Protein AF-A0A534CA64-F1 (afdb_monomer_lite)

Secondary structure (DSSP, 8-state):
-HHHHHHHHH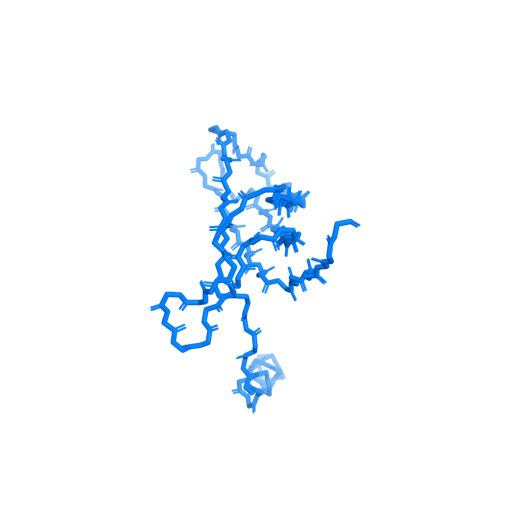HTTS-----S-------S--PPTT-EEEEEEEEEESS--SS-SSTT----TTEEEEEEEEEEEEETTEEEEEE---EEEE---

Sequence (93 aa):
MRVGVALLAACVAMQARAQTDEIQVYDAQIAAPGVLNLTWHDNFTPSGQQTAATPGLLMPHHTLNGVPEWGYGVTRWFEAGLYLPLYSVTGDG

Foldseek 3Di:
DVVVVVVVVVVVPDDDDAAQDDDDDDDPDADAAADKDKDKDKDQDCAFAPDAPDPPHDGRHRKIWMKIKIWHHNHPNDIDIDIGRDDMDHDPD

pLDDT: mean 83.15, std 14.49, range [47.47, 98.25]

Radius of gyration: 17.21 Å; chains: 1; bounding box: 36×35×47 Å

Structure (mmCIF, N/CA/C/O backbone):
data_AF-A0A534CA64-F1
#
_entry.id   AF-A0A534CA64-F1
#
loop_
_atom_site.group_PDB
_atom_site.id
_atom_site.type_symbol
_atom_site.label_atom_id
_atom_site.label_alt_id
_atom_site.label_comp_id
_atom_site.label_asym_id
_atom_site.label_entity_id
_atom_site.label_seq_id
_atom_site.pdbx_PDB_ins_code
_atom_site.Cartn_x
_atom_site.Cartn_y
_atom_site.Cartn_z
_atom_site.occupancy
_atom_site.B_iso_or_equiv
_atom_site.auth_seq_id
_atom_site.auth_comp_id
_atom_site.auth_asym_id
_atom_site.auth_atom_id
_atom_site.pdbx_PDB_model_num
ATOM 1 N N . MET A 1 1 ? -4.135 -19.362 23.435 1.00 51.38 1 MET A N 1
ATOM 2 C CA . MET A 1 1 ? -2.956 -18.466 23.352 1.00 51.38 1 MET A CA 1
ATOM 3 C C . MET A 1 1 ? -1.770 -19.063 22.588 1.00 51.38 1 MET A C 1
ATOM 5 O O . MET A 1 1 ? -1.203 -18.365 21.768 1.00 51.38 1 MET A O 1
ATOM 9 N N . ARG A 1 2 ? -1.403 -20.340 22.787 1.00 48.78 2 ARG A N 1
ATOM 10 C CA . ARG A 1 2 ? -0.213 -20.945 22.143 1.00 48.78 2 ARG A CA 1
ATOM 11 C C . ARG A 1 2 ? -0.339 -21.189 20.628 1.00 48.78 2 ARG A C 1
ATOM 13 O O . ARG A 1 2 ? 0.639 -21.036 19.912 1.00 48.78 2 ARG A O 1
ATOM 20 N N . VAL A 1 3 ? -1.545 -21.492 20.141 1.00 51.97 3 VAL A N 1
ATOM 21 C CA . VAL A 1 3 ? -1.810 -21.710 18.702 1.00 51.97 3 VAL A CA 1
ATOM 22 C C . VAL A 1 3 ? -1.712 -20.407 17.894 1.00 51.97 3 VAL A C 1
ATOM 24 O O . VAL A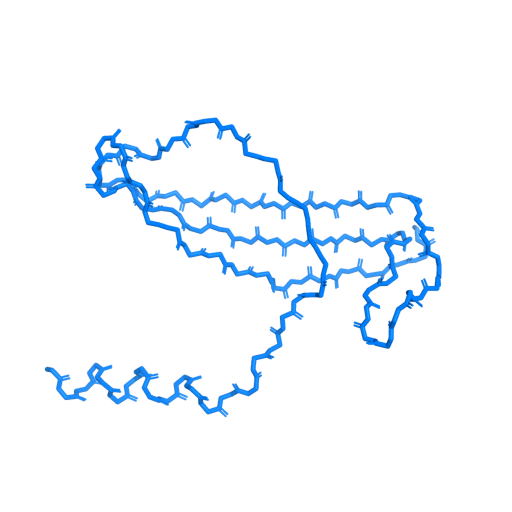 1 3 ? -1.162 -20.407 16.800 1.00 51.97 3 VAL A O 1
ATOM 27 N N . GLY A 1 4 ? -2.163 -19.279 18.457 1.00 47.47 4 GLY A N 1
ATOM 28 C CA . GLY A 1 4 ? -2.082 -17.968 17.794 1.00 47.47 4 GLY A CA 1
ATOM 29 C C . GLY A 1 4 ? -0.647 -17.457 17.629 1.00 47.47 4 GLY A C 1
ATOM 30 O O . GLY A 1 4 ? -0.316 -16.879 16.602 1.00 47.47 4 GLY A O 1
ATOM 31 N N . VAL A 1 5 ? 0.227 -17.743 18.600 1.00 55.56 5 VAL A N 1
ATOM 32 C CA . VAL A 1 5 ? 1.663 -17.413 18.520 1.00 55.56 5 VAL A CA 1
ATOM 33 C C . VAL A 1 5 ? 2.371 -18.252 17.449 1.00 55.56 5 VAL A C 1
ATOM 35 O O . VAL A 1 5 ? 3.228 -17.737 16.738 1.00 55.56 5 VAL A O 1
ATOM 38 N N . ALA A 1 6 ? 1.987 -19.522 17.288 1.00 54.03 6 ALA A N 1
ATOM 39 C CA . ALA A 1 6 ? 2.568 -20.405 16.277 1.00 54.03 6 ALA A CA 1
ATOM 40 C C . ALA A 1 6 ? 2.199 -19.993 14.837 1.00 54.03 6 ALA A C 1
ATOM 42 O O . ALA A 1 6 ? 3.047 -20.063 13.951 1.00 54.03 6 ALA A O 1
ATOM 43 N N . LEU A 1 7 ? 0.970 -19.511 14.610 1.00 54.31 7 LEU A N 1
ATOM 44 C CA . LEU A 1 7 ? 0.539 -18.977 13.309 1.00 54.31 7 LEU A CA 1
ATOM 45 C C . LEU A 1 7 ? 1.255 -17.666 12.954 1.00 54.31 7 LEU A C 1
ATOM 47 O O . LEU A 1 7 ? 1.703 -17.514 11.822 1.00 54.31 7 LEU A O 1
ATOM 51 N N . LEU A 1 8 ? 1.435 -16.759 13.923 1.00 55.84 8 LEU A N 1
ATOM 52 C CA . LEU A 1 8 ? 2.200 -15.525 13.707 1.00 55.84 8 LEU A CA 1
ATOM 53 C C . LEU A 1 8 ? 3.666 -15.816 13.348 1.00 55.84 8 LEU A C 1
ATOM 55 O O . LEU A 1 8 ? 4.215 -15.176 12.460 1.00 55.84 8 LEU A O 1
ATOM 59 N N . ALA A 1 9 ? 4.290 -16.795 14.012 1.00 56.38 9 ALA A N 1
ATOM 60 C CA . ALA A 1 9 ? 5.687 -17.164 13.779 1.00 56.38 9 ALA A CA 1
ATOM 61 C C . ALA A 1 9 ? 5.917 -17.860 12.424 1.00 56.38 9 ALA A C 1
ATOM 63 O O . ALA A 1 9 ? 6.978 -17.691 11.827 1.00 56.38 9 ALA A O 1
ATOM 64 N N . ALA A 1 10 ? 4.933 -18.607 11.911 1.00 56.19 10 ALA A N 1
ATOM 65 C CA . ALA A 1 10 ? 5.035 -19.276 10.613 1.00 56.19 10 ALA A CA 1
ATOM 66 C C . ALA A 1 10 ? 5.042 -18.288 9.428 1.00 56.19 10 ALA A C 1
ATOM 68 O O . ALA A 1 10 ? 5.713 -18.541 8.429 1.00 56.19 10 ALA A O 1
ATOM 69 N N . CYS A 1 11 ? 4.371 -17.137 9.552 1.00 55.22 11 CYS A N 1
ATOM 70 C CA . CYS A 1 11 ? 4.379 -16.090 8.523 1.00 55.22 11 CYS A CA 1
ATOM 71 C C . CYS A 1 11 ? 5.734 -15.366 8.397 1.00 55.22 11 CYS A C 1
ATOM 73 O O . CYS A 1 11 ? 6.036 -14.819 7.341 1.00 55.22 11 CYS A O 1
ATOM 75 N N . VAL A 1 12 ? 6.573 -15.385 9.442 1.00 56.66 12 VAL A N 1
ATOM 76 C CA . VAL A 1 12 ? 7.868 -14.670 9.482 1.00 56.66 12 VAL A CA 1
ATOM 77 C C . VAL A 1 12 ? 8.938 -15.334 8.598 1.00 56.66 12 VAL A C 1
ATOM 79 O O . VAL A 1 12 ? 9.932 -14.704 8.253 1.00 56.66 12 VAL A O 1
ATOM 82 N N . ALA A 1 13 ? 8.747 -16.596 8.194 1.00 58.69 13 ALA A N 1
ATOM 83 C CA . ALA A 1 13 ? 9.748 -17.356 7.439 1.00 58.69 13 ALA A CA 1
ATOM 84 C C . ALA A 1 13 ? 9.724 -17.122 5.913 1.00 58.69 13 ALA A C 1
ATOM 86 O O . ALA A 1 13 ? 10.619 -17.602 5.216 1.00 58.69 13 ALA A O 1
ATOM 87 N N . MET A 1 14 ? 8.732 -16.406 5.370 1.00 62.81 14 MET A N 1
ATOM 88 C CA . MET A 1 14 ? 8.697 -16.080 3.940 1.00 62.81 14 MET A CA 1
ATOM 89 C C . MET A 1 14 ? 9.451 -14.781 3.657 1.00 62.81 14 MET A C 1
ATOM 91 O O . MET A 1 14 ? 9.250 -13.775 4.333 1.00 62.81 14 MET A O 1
ATOM 95 N N . GLN A 1 15 ? 10.294 -14.777 2.618 1.00 66.88 15 GLN A N 1
ATOM 96 C CA . GLN A 1 15 ? 10.833 -13.525 2.090 1.00 66.88 15 GLN A CA 1
ATOM 97 C C . GLN A 1 15 ? 9.664 -12.667 1.600 1.00 66.88 15 GLN A C 1
ATOM 99 O O . GLN A 1 15 ? 9.006 -13.018 0.618 1.00 66.88 15 GLN A O 1
ATOM 104 N N . ALA A 1 16 ? 9.399 -11.562 2.294 1.00 67.00 16 ALA A N 1
ATOM 105 C CA . ALA A 1 16 ? 8.401 -10.598 1.866 1.00 67.00 16 ALA A CA 1
ATOM 106 C C . ALA A 1 16 ? 8.824 -10.023 0.509 1.00 67.00 16 ALA A C 1
ATOM 108 O O . ALA A 1 16 ? 9.922 -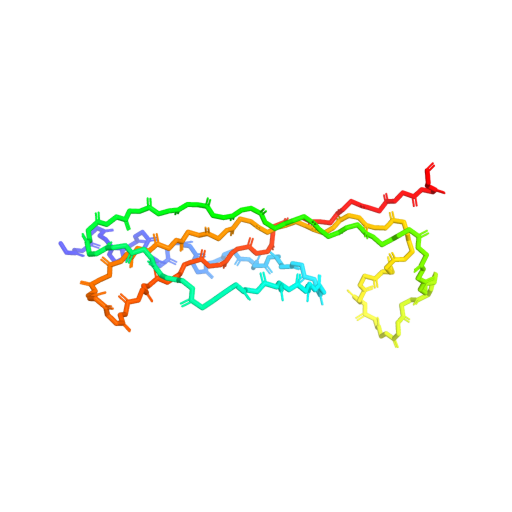9.480 0.365 1.00 67.00 16 ALA A O 1
ATOM 109 N N . ARG A 1 17 ? 7.961 -10.169 -0.497 1.00 72.69 17 ARG A N 1
ATOM 110 C CA . ARG A 1 17 ? 8.058 -9.395 -1.733 1.00 72.69 17 ARG A CA 1
ATOM 111 C C . ARG A 1 17 ? 7.107 -8.222 -1.585 1.00 72.69 17 ARG A C 1
ATOM 113 O O . ARG A 1 17 ? 5.943 -8.427 -1.262 1.00 72.69 17 ARG A O 1
ATOM 120 N N . ALA A 1 18 ? 7.631 -7.025 -1.777 1.00 71.69 18 ALA A N 1
ATOM 121 C CA . ALA A 1 18 ? 6.863 -5.796 -1.732 1.00 71.69 18 ALA A CA 1
ATOM 122 C C . ALA A 1 18 ? 7.062 -5.047 -3.046 1.00 71.69 18 ALA A C 1
ATOM 124 O O . ALA A 1 18 ? 8.120 -5.153 -3.676 1.00 71.69 18 ALA A O 1
ATOM 125 N N . GLN A 1 19 ? 6.044 -4.292 -3.438 1.00 78.25 19 GLN A N 1
ATOM 126 C CA . GLN A 1 19 ? 6.181 -3.268 -4.464 1.00 78.25 19 GLN A CA 1
ATOM 127 C C . GLN A 1 19 ? 7.247 -2.248 -4.047 1.00 78.25 19 GLN A C 1
ATOM 129 O O . GLN A 1 19 ? 7.366 -1.921 -2.866 1.00 78.25 19 GLN A O 1
ATOM 134 N N . THR A 1 20 ? 8.025 -1.743 -5.003 1.00 75.69 20 THR A N 1
ATOM 135 C CA . THR A 1 20 ? 9.138 -0.826 -4.702 1.00 75.69 20 THR A CA 1
ATOM 136 C C . THR A 1 20 ? 8.777 0.648 -4.823 1.00 75.69 20 THR A C 1
ATOM 138 O O . THR A 1 20 ? 9.614 1.482 -4.495 1.00 75.69 20 THR A O 1
ATOM 141 N N . ASP A 1 21 ? 7.599 0.974 -5.357 1.00 70.50 21 ASP A N 1
ATOM 142 C CA . ASP A 1 21 ? 7.189 2.357 -5.592 1.00 70.50 21 ASP A CA 1
ATOM 143 C C . ASP A 1 21 ? 5.665 2.486 -5.609 1.00 70.50 21 ASP A C 1
ATOM 145 O O . ASP A 1 21 ? 4.988 1.654 -6.215 1.00 70.50 21 ASP A O 1
ATOM 149 N N . GLU A 1 22 ? 5.116 3.496 -4.943 1.00 71.81 22 GLU A N 1
ATOM 150 C CA . GLU A 1 22 ? 3.677 3.730 -4.829 1.00 71.81 22 GLU A CA 1
ATOM 151 C C . GLU A 1 22 ? 3.359 5.169 -4.394 1.00 71.81 22 GLU A C 1
ATOM 153 O O . GLU A 1 22 ? 4.161 5.818 -3.725 1.00 71.81 22 GLU A O 1
ATOM 158 N N . ILE A 1 23 ? 2.179 5.668 -4.775 1.00 73.25 23 ILE A N 1
ATOM 159 C CA . ILE A 1 23 ? 1.658 6.964 -4.343 1.00 73.25 23 ILE A CA 1
ATOM 160 C C . ILE A 1 23 ? 0.186 6.826 -3.941 1.00 73.25 23 ILE A C 1
ATOM 162 O O . ILE A 1 23 ? -0.607 6.247 -4.677 1.00 73.25 23 ILE A O 1
ATOM 166 N N . GLN A 1 24 ? -0.20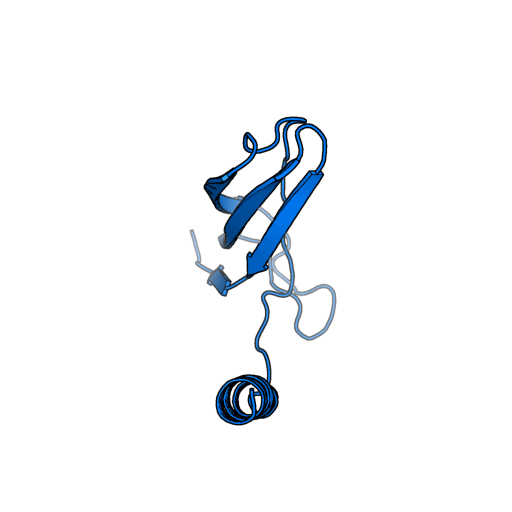0 7.389 -2.799 1.00 73.25 24 GLN A N 1
ATOM 167 C CA . GLN A 1 24 ? -1.599 7.461 -2.373 1.00 73.25 24 GLN A CA 1
ATOM 168 C C . GLN A 1 24 ? -2.034 8.904 -2.229 1.00 73.25 24 GLN A C 1
ATOM 170 O O . GLN A 1 24 ? -1.268 9.782 -1.823 1.00 73.25 24 GLN A O 1
ATOM 175 N N . VAL A 1 25 ? -3.310 9.124 -2.514 1.00 81.38 25 VAL A N 1
ATOM 176 C CA . VAL A 1 25 ? -3.995 10.367 -2.196 1.00 81.38 25 VAL A CA 1
ATOM 177 C C . VAL A 1 25 ? -5.087 10.019 -1.202 1.00 81.38 25 VAL A C 1
ATOM 179 O O . VAL A 1 25 ? -5.997 9.257 -1.520 1.00 81.38 25 VAL A O 1
ATOM 182 N N . TYR A 1 26 ? -4.963 10.570 -0.002 1.00 83.56 26 TYR A N 1
ATOM 183 C CA . TYR A 1 26 ? -5.951 10.429 1.055 1.00 83.56 26 TYR A CA 1
ATOM 184 C C . TYR A 1 26 ? -6.839 11.664 1.102 1.00 83.56 26 TYR A C 1
ATOM 186 O O . TYR A 1 26 ? -6.377 12.790 0.883 1.00 83.56 26 TYR A O 1
ATOM 194 N N . ASP A 1 27 ? -8.102 11.459 1.449 1.00 82.69 27 ASP A N 1
ATOM 195 C CA . ASP A 1 27 ? -8.878 12.515 2.077 1.00 82.69 27 ASP A CA 1
ATOM 196 C C . ASP A 1 27 ? -8.655 12.490 3.603 1.00 82.69 27 ASP A C 1
ATOM 198 O O . ASP A 1 27 ? -7.881 11.698 4.136 1.00 82.69 27 ASP A O 1
ATOM 202 N N . ALA A 1 28 ? -9.274 13.421 4.325 1.00 85.69 28 ALA A N 1
ATOM 203 C CA . ALA A 1 28 ? -9.156 13.475 5.782 1.00 85.69 28 ALA A CA 1
ATOM 204 C C . ALA A 1 28 ? -10.176 12.566 6.502 1.00 85.69 28 ALA A C 1
ATOM 206 O O . ALA A 1 28 ? -10.382 12.728 7.708 1.00 85.69 28 ALA A O 1
ATOM 207 N N . GLN A 1 29 ? -10.886 11.690 5.783 1.00 90.19 29 GLN A N 1
ATOM 208 C CA . GLN A 1 29 ? -11.925 10.847 6.362 1.00 90.19 29 GLN A CA 1
ATOM 209 C C . GLN A 1 29 ? -11.324 9.593 6.999 1.00 90.19 29 GLN A C 1
ATOM 211 O O . GLN A 1 29 ? -10.292 9.081 6.583 1.00 90.19 29 GLN A O 1
ATOM 216 N N . ILE A 1 30 ? -12.007 9.097 8.030 1.00 93.62 30 ILE A N 1
ATOM 217 C CA . ILE A 1 30 ? -11.732 7.806 8.659 1.00 93.62 30 ILE A CA 1
ATOM 218 C C . ILE A 1 30 ? -13.051 7.054 8.844 1.00 93.62 30 ILE A C 1
ATOM 220 O O . ILE A 1 30 ? -14.119 7.659 8.993 1.00 93.62 30 ILE A O 1
ATOM 224 N N . ALA A 1 31 ? -12.983 5.732 8.854 1.00 95.25 31 ALA A N 1
ATOM 225 C CA . ALA A 1 31 ? -14.074 4.830 9.154 1.00 95.25 31 ALA A CA 1
ATOM 226 C C . ALA A 1 31 ? -14.673 5.138 10.530 1.00 95.25 31 ALA A C 1
ATOM 228 O O . ALA A 1 31 ? -13.982 5.390 11.522 1.00 95.25 31 ALA A O 1
ATOM 229 N N . ALA A 1 32 ? -16.003 5.080 10.603 1.00 97.12 32 ALA A N 1
ATOM 230 C CA . ALA A 1 32 ? -16.704 5.203 11.871 1.00 97.12 32 ALA A CA 1
ATOM 231 C C . ALA A 1 32 ? -16.308 4.059 12.833 1.00 97.12 32 ALA A C 1
ATOM 233 O O . ALA A 1 32 ? -15.934 2.974 12.383 1.00 97.12 32 ALA A O 1
ATOM 234 N N . PRO A 1 33 ? -16.428 4.253 14.161 1.00 98.25 33 PRO A N 1
ATOM 235 C CA . PRO A 1 33 ? -16.113 3.206 15.129 1.00 98.25 33 PRO A CA 1
ATOM 236 C C . PRO A 1 33 ? -16.842 1.888 14.832 1.00 98.25 33 PRO A C 1
ATOM 238 O O . PRO A 1 33 ? -18.066 1.870 14.704 1.00 98.25 33 PRO A O 1
ATOM 241 N N . GLY A 1 34 ? -16.091 0.790 14.752 1.00 97.94 34 GLY A N 1
ATOM 242 C CA . GLY A 1 34 ? -16.597 -0.550 14.450 1.00 97.94 34 GLY A CA 1
ATOM 243 C C . GLY A 1 34 ? -16.782 -0.856 12.961 1.00 97.94 34 GLY A C 1
ATOM 244 O O . GLY A 1 34 ? -17.202 -1.963 12.631 1.00 97.94 34 GLY A O 1
ATOM 245 N N . VAL A 1 35 ? -16.480 0.085 12.063 1.00 97.94 35 VAL A N 1
ATOM 246 C CA . VAL A 1 35 ? -16.600 -0.114 10.614 1.00 97.94 35 VAL A CA 1
ATOM 247 C C . VAL A 1 35 ? -15.277 -0.609 10.041 1.00 97.94 35 VAL A C 1
ATOM 249 O O . VAL A 1 35 ? -14.227 -0.024 10.299 1.00 97.94 35 VAL A O 1
ATOM 252 N N . LEU A 1 36 ? -15.356 -1.679 9.248 1.00 97.19 36 LEU A N 1
ATOM 253 C CA . LEU A 1 36 ? -14.277 -2.156 8.388 1.00 97.19 36 LEU A CA 1
ATOM 254 C C . LEU A 1 36 ? -14.468 -1.566 6.986 1.00 97.19 36 LEU A C 1
ATOM 256 O O . LEU A 1 36 ? -15.560 -1.675 6.424 1.00 97.19 36 LEU A O 1
ATOM 260 N N . ASN A 1 37 ? -13.422 -0.971 6.425 1.00 94.12 37 ASN A N 1
ATOM 261 C CA . ASN A 1 37 ? -13.381 -0.483 5.052 1.00 94.12 37 ASN A CA 1
ATOM 262 C C . ASN A 1 37 ? -12.313 -1.254 4.243 1.00 94.12 37 ASN A C 1
ATOM 264 O O . ASN A 1 37 ? -11.450 -1.943 4.795 1.00 94.12 37 ASN A O 1
ATOM 268 N N . LEU A 1 38 ? -12.424 -1.166 2.920 1.00 94.19 38 LEU A N 1
ATOM 269 C CA . LEU A 1 38 ? -11.383 -1.555 1.979 1.00 94.19 38 LEU A CA 1
ATOM 270 C C . LEU A 1 38 ? -11.288 -0.438 0.949 1.00 94.19 38 LEU A C 1
ATOM 272 O O . LEU A 1 38 ? -12.256 -0.191 0.224 1.00 94.19 38 LEU A O 1
ATOM 276 N N . THR A 1 39 ? -10.129 0.199 0.882 1.00 92.75 39 THR A N 1
ATOM 277 C CA . THR A 1 39 ? -9.780 1.132 -0.182 1.00 92.75 39 THR A CA 1
ATOM 278 C C . THR A 1 39 ? -8.815 0.434 -1.120 1.00 92.75 39 THR A C 1
ATOM 280 O O . THR A 1 39 ? -7.890 -0.250 -0.689 1.00 92.75 39 THR A O 1
ATOM 283 N N . TRP A 1 40 ? -9.049 0.571 -2.419 1.00 93.06 40 TRP A N 1
ATOM 284 C CA . TRP A 1 40 ? -8.175 0.009 -3.433 1.00 93.06 40 TRP A CA 1
ATOM 285 C C . TRP A 1 40 ? -7.588 1.152 -4.252 1.00 93.06 40 TRP A C 1
ATOM 287 O O . TRP A 1 40 ? -8.304 1.850 -4.968 1.00 93.06 40 TRP A O 1
ATOM 297 N N . HIS A 1 41 ? -6.283 1.358 -4.096 1.00 92.25 41 HIS A N 1
ATOM 298 C CA . HIS A 1 41 ? -5.523 2.360 -4.825 1.00 92.25 41 HIS A CA 1
ATOM 299 C C . HIS A 1 41 ? -4.955 1.743 -6.097 1.00 92.25 41 HIS A C 1
ATOM 301 O O . HIS A 1 41 ? -4.256 0.737 -6.022 1.00 92.25 41 HIS A O 1
ATOM 307 N N . ASP A 1 42 ? -5.231 2.362 -7.242 1.00 91.69 42 ASP A N 1
ATOM 308 C CA . ASP A 1 42 ? -4.681 1.992 -8.544 1.00 91.69 42 ASP A CA 1
ATOM 309 C C . ASP A 1 42 ? -4.071 3.229 -9.201 1.00 91.69 42 ASP A C 1
ATOM 311 O O . ASP A 1 42 ? -4.765 4.193 -9.529 1.00 91.69 42 ASP A O 1
ATOM 315 N N . ASN A 1 43 ? -2.758 3.196 -9.403 1.00 90.44 43 ASN A N 1
ATOM 316 C CA . ASN A 1 43 ? -2.000 4.294 -9.983 1.00 90.44 43 ASN A CA 1
ATOM 317 C C . ASN A 1 43 ? -1.404 3.850 -11.310 1.00 90.44 43 ASN A C 1
ATOM 319 O O . ASN A 1 43 ? -0.477 3.041 -11.344 1.00 90.44 43 ASN A O 1
ATOM 323 N N . PHE A 1 44 ? -1.922 4.394 -12.407 1.00 91.56 44 PHE A N 1
ATOM 324 C CA . PHE A 1 44 ? -1.345 4.189 -13.728 1.00 91.56 44 PHE A CA 1
ATOM 325 C C . PHE A 1 44 ? -0.480 5.382 -14.120 1.00 91.56 44 PHE A C 1
ATOM 327 O O . PHE A 1 44 ? -0.907 6.529 -13.991 1.00 91.56 44 PHE A O 1
ATOM 334 N N . THR A 1 45 ? 0.720 5.110 -14.631 1.00 91.62 45 THR A N 1
ATOM 335 C CA . THR A 1 45 ? 1.636 6.133 -15.146 1.00 91.62 45 THR A CA 1
ATOM 336 C C . THR A 1 45 ? 1.731 6.035 -16.675 1.00 91.62 45 THR A C 1
ATOM 338 O O . THR A 1 45 ? 2.501 5.223 -17.193 1.00 91.62 45 THR A O 1
ATOM 341 N N . PRO A 1 46 ? 0.996 6.876 -17.436 1.00 91.94 46 PRO A N 1
ATOM 342 C CA . PRO A 1 46 ? 1.001 6.827 -18.901 1.00 91.94 46 PRO A CA 1
ATOM 343 C C . PRO A 1 46 ? 2.329 7.266 -19.523 1.00 91.94 46 PRO A C 1
ATOM 345 O O . PRO A 1 46 ? 2.602 6.981 -20.677 1.00 91.94 46 PRO A O 1
ATOM 348 N N . SER A 1 47 ? 3.155 8.020 -18.798 1.00 93.12 47 SER A N 1
ATOM 349 C CA . SER A 1 47 ? 4.483 8.417 -19.256 1.00 93.12 47 SER A CA 1
ATOM 350 C C . SER A 1 47 ? 5.381 8.663 -18.052 1.00 93.12 47 SER A C 1
ATOM 352 O O . SER A 1 47 ? 4.995 9.357 -17.115 1.00 93.12 47 SER A O 1
ATOM 354 N N . GLY A 1 48 ? 6.572 8.073 -18.067 1.00 90.81 48 GLY A N 1
ATOM 355 C CA . GLY A 1 48 ? 7.507 8.064 -16.953 1.00 90.81 48 GLY A CA 1
ATOM 356 C C . GLY A 1 48 ? 8.904 7.672 -17.422 1.00 90.81 48 GLY A C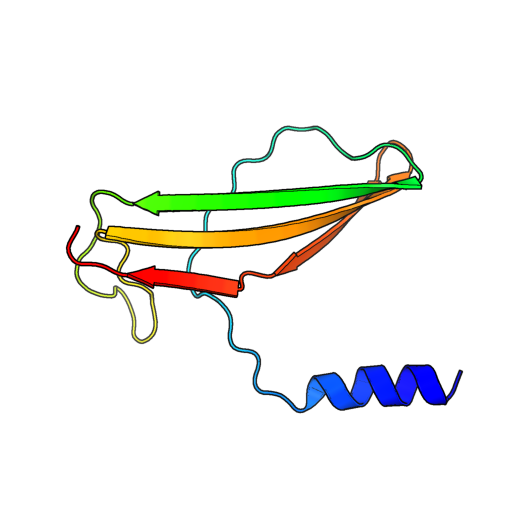 1
ATOM 357 O O . GLY A 1 48 ? 9.155 7.531 -18.619 1.00 90.81 48 GLY A O 1
ATOM 358 N N . GLN A 1 49 ? 9.822 7.498 -16.475 1.00 91.62 49 GLN A N 1
ATOM 359 C CA . GLN A 1 49 ? 11.171 7.017 -16.763 1.00 91.62 49 GLN A CA 1
ATOM 360 C C . GLN A 1 49 ? 11.135 5.573 -17.283 1.00 91.62 49 GLN A C 1
ATOM 362 O O . GLN A 1 49 ? 10.442 4.716 -16.734 1.00 91.62 49 GLN A O 1
ATOM 367 N N . GLN A 1 50 ? 11.903 5.314 -18.338 1.00 92.25 50 GLN A N 1
ATOM 368 C CA . GLN A 1 50 ? 12.056 3.986 -18.946 1.00 92.25 50 GLN A CA 1
ATOM 369 C C . GLN A 1 50 ? 13.275 3.228 -18.408 1.00 92.25 50 GLN A C 1
ATOM 371 O O . GLN A 1 50 ? 13.535 2.099 -18.807 1.00 92.25 50 GLN A O 1
ATOM 376 N N . THR A 1 51 ? 14.048 3.850 -17.521 1.00 90.50 51 THR A N 1
ATOM 377 C CA . THR A 1 51 ? 15.200 3.242 -16.861 1.00 90.50 51 THR A CA 1
ATOM 378 C C . THR A 1 51 ? 15.036 3.357 -15.353 1.00 90.50 51 THR A C 1
ATOM 380 O O . THR A 1 51 ? 14.527 4.355 -14.838 1.00 90.50 51 THR A O 1
ATOM 383 N N . ALA A 1 52 ? 15.449 2.317 -14.631 1.00 85.88 52 ALA A N 1
ATOM 384 C CA . ALA A 1 52 ? 15.420 2.332 -13.177 1.00 85.88 52 ALA A CA 1
ATOM 385 C C . ALA A 1 52 ? 16.500 3.286 -12.643 1.00 85.88 52 ALA A C 1
ATOM 387 O O . ALA A 1 52 ? 17.666 3.194 -13.032 1.00 85.88 52 ALA A O 1
ATOM 388 N N . ALA A 1 53 ? 16.123 4.181 -11.727 1.00 84.50 53 ALA A N 1
ATOM 389 C CA . ALA A 1 53 ? 17.061 5.118 -11.105 1.00 84.50 53 ALA A CA 1
ATOM 390 C C . ALA A 1 53 ? 18.086 4.409 -10.200 1.00 84.50 53 ALA A C 1
ATOM 392 O O . ALA A 1 53 ? 19.209 4.882 -10.031 1.00 84.50 53 ALA A O 1
ATOM 393 N N . THR A 1 54 ? 17.707 3.262 -9.630 1.00 84.69 54 THR A N 1
ATOM 394 C CA . THR A 1 54 ? 18.557 2.397 -8.807 1.00 84.69 54 THR A CA 1
ATOM 395 C C . THR A 1 54 ? 18.219 0.921 -9.056 1.00 84.69 54 THR A C 1
ATOM 397 O O . THR A 1 54 ? 17.120 0.606 -9.524 1.00 84.69 54 THR A O 1
ATOM 400 N N . PRO A 1 55 ? 19.140 -0.020 -8.767 1.00 86.31 55 PRO A N 1
ATOM 401 C CA . PRO A 1 55 ? 18.871 -1.444 -8.933 1.00 86.31 55 PRO A CA 1
ATOM 402 C C . PRO A 1 55 ? 17.653 -1.902 -8.122 1.00 86.31 55 PRO A C 1
ATOM 404 O O . PRO A 1 55 ? 17.608 -1.727 -6.907 1.00 86.31 55 PRO A O 1
ATOM 407 N N . GLY A 1 56 ? 16.690 -2.525 -8.802 1.00 81.12 56 GLY A N 1
ATOM 408 C CA . GLY A 1 56 ? 15.478 -3.071 -8.190 1.00 81.12 56 GLY A CA 1
ATOM 409 C C . GLY A 1 56 ? 14.282 -2.121 -8.154 1.00 81.12 56 GLY A C 1
ATOM 410 O O . GLY A 1 56 ? 13.200 -2.582 -7.816 1.00 81.12 56 GLY A O 1
ATOM 411 N N . LEU A 1 57 ? 14.437 -0.846 -8.529 1.00 85.06 57 LEU A N 1
ATOM 412 C CA . LEU A 1 57 ? 13.306 0.076 -8.644 1.00 85.06 57 LEU A CA 1
ATOM 413 C C . LEU A 1 57 ? 12.452 -0.240 -9.881 1.00 85.06 57 LEU A C 1
ATOM 415 O O . LEU A 1 57 ? 12.980 -0.594 -10.939 1.00 85.06 57 LEU A O 1
ATOM 419 N N . LEU A 1 58 ? 11.137 -0.062 -9.759 1.00 85.31 58 LEU A N 1
ATOM 420 C CA . LEU A 1 58 ? 10.209 -0.136 -10.886 1.00 85.31 58 LEU A CA 1
ATOM 421 C C . LEU A 1 58 ? 10.505 0.965 -11.914 1.00 85.31 58 LEU A C 1
ATOM 423 O O . LEU A 1 58 ? 10.846 2.095 -11.565 1.00 85.31 58 LEU A O 1
ATOM 427 N N . MET A 1 59 ? 10.348 0.628 -13.194 1.00 90.38 59 MET A N 1
ATOM 428 C CA . MET A 1 59 ? 10.351 1.601 -14.286 1.00 90.38 59 MET A CA 1
ATOM 429 C C . MET A 1 59 ? 8.914 2.114 -14.438 1.00 90.38 59 MET A C 1
ATOM 431 O O . MET A 1 59 ? 8.033 1.326 -14.783 1.00 90.38 59 MET A O 1
ATOM 435 N N . PRO A 1 60 ? 8.623 3.389 -14.136 1.00 89.94 60 PRO A N 1
ATOM 436 C CA . PRO A 1 60 ? 7.241 3.852 -14.046 1.00 89.94 60 PRO A CA 1
ATOM 437 C C . PRO A 1 60 ? 6.547 4.006 -15.408 1.00 89.94 60 PRO A C 1
ATOM 439 O O . PRO A 1 60 ? 5.327 4.095 -15.445 1.00 89.94 60 PRO A O 1
ATOM 442 N N . HIS A 1 61 ? 7.269 4.042 -16.533 1.00 92.69 61 HIS A N 1
ATOM 443 C CA . HIS A 1 61 ? 6.642 4.151 -17.855 1.00 92.69 61 HIS A CA 1
ATOM 444 C C . HIS A 1 61 ? 5.666 2.991 -18.126 1.00 92.69 61 HIS A C 1
ATOM 446 O O . HIS A 1 61 ? 6.079 1.836 -18.101 1.00 92.69 61 HIS A O 1
ATOM 452 N N . HIS A 1 62 ? 4.395 3.318 -18.396 1.00 93.88 62 HIS A N 1
ATOM 453 C CA . HIS A 1 62 ? 3.321 2.356 -18.686 1.00 93.88 62 HIS A CA 1
ATOM 454 C C . HIS A 1 62 ? 3.134 1.289 -17.598 1.00 93.88 62 HIS A C 1
ATOM 456 O O . HIS A 1 62 ? 2.827 0.127 -17.872 1.00 93.88 62 HIS A O 1
ATOM 462 N N . THR A 1 63 ? 3.289 1.709 -16.344 1.00 91.62 63 THR A N 1
ATOM 463 C CA . THR A 1 63 ? 3.142 0.830 -15.188 1.00 91.62 63 THR A CA 1
ATOM 464 C C . THR A 1 63 ? 1.868 1.162 -14.413 1.00 91.62 63 THR A C 1
ATOM 466 O O . THR A 1 63 ? 1.595 2.327 -14.110 1.00 91.62 63 THR A O 1
ATOM 469 N N . LEU A 1 64 ? 1.092 0.124 -14.095 1.00 91.38 64 LEU A N 1
ATOM 470 C CA . LEU A 1 64 ? -0.018 0.150 -13.144 1.00 91.38 64 LEU A CA 1
ATOM 471 C C . LEU A 1 64 ? 0.455 -0.430 -11.811 1.00 91.38 64 LEU A C 1
ATOM 473 O O . LEU A 1 64 ? 0.861 -1.587 -11.759 1.00 91.38 64 LEU A O 1
ATOM 477 N N . ASN A 1 65 ? 0.349 0.351 -10.745 1.00 91.50 65 ASN A N 1
ATOM 478 C CA . ASN A 1 65 ? 0.706 -0.032 -9.384 1.00 91.50 65 ASN A CA 1
ATOM 479 C C . ASN A 1 65 ? -0.548 -0.061 -8.520 1.00 91.50 65 ASN A C 1
ATOM 481 O O . ASN A 1 65 ? -1.255 0.948 -8.480 1.00 91.50 65 ASN A O 1
ATOM 485 N N . GLY A 1 66 ? -0.802 -1.169 -7.823 1.00 91.12 66 GLY A N 1
ATOM 486 C CA . GLY A 1 66 ? -2.025 -1.307 -7.047 1.00 91.12 66 GLY A CA 1
ATOM 487 C C . GLY A 1 66 ? -1.859 -1.869 -5.642 1.00 91.12 66 GLY A C 1
ATOM 488 O O . GLY A 1 66 ? -1.065 -2.777 -5.370 1.00 91.12 66 GLY A O 1
ATOM 489 N N . VAL A 1 67 ? -2.649 -1.285 -4.741 1.00 91.38 67 VAL A N 1
ATOM 490 C CA . VAL A 1 67 ? -2.560 -1.493 -3.298 1.00 91.38 67 VAL A CA 1
ATOM 491 C C . VAL A 1 67 ? -3.954 -1.558 -2.677 1.00 91.38 67 VAL A C 1
ATOM 493 O O . VAL A 1 67 ? -4.668 -0.552 -2.641 1.00 91.38 67 VAL A O 1
ATOM 496 N N . PRO A 1 68 ? -4.355 -2.725 -2.151 1.00 92.12 68 PRO A N 1
ATOM 497 C CA . PRO A 1 68 ? -5.454 -2.800 -1.207 1.00 92.12 68 PRO A CA 1
ATOM 498 C C . PRO A 1 68 ? -5.024 -2.344 0.194 1.00 92.12 68 PRO A C 1
ATOM 500 O O . PRO A 1 68 ? -4.001 -2.773 0.738 1.00 92.12 68 PRO A O 1
ATOM 503 N N . GLU A 1 69 ? -5.869 -1.525 0.802 1.00 92.75 69 GLU A N 1
ATOM 504 C CA . GLU A 1 69 ? -5.738 -1.040 2.167 1.00 92.75 69 GLU A CA 1
ATOM 505 C C . GLU A 1 69 ? -7.021 -1.325 2.946 1.00 92.75 69 GLU A C 1
ATOM 507 O O . GLU A 1 69 ? -8.115 -0.927 2.548 1.00 92.75 69 GLU A O 1
ATOM 512 N N . TRP A 1 70 ? -6.884 -2.022 4.070 1.00 94.69 70 TRP A N 1
ATOM 513 C CA . TRP A 1 70 ? -7.981 -2.245 5.005 1.00 94.69 70 TRP A CA 1
ATOM 514 C C . TRP A 1 70 ? -7.864 -1.275 6.159 1.00 94.69 70 TRP A C 1
ATOM 516 O O . TRP A 1 70 ? -6.821 -1.209 6.795 1.00 94.69 70 TRP A O 1
ATOM 526 N N . GLY A 1 71 ? -8.953 -0.623 6.506 1.00 95.56 71 GLY A N 1
ATOM 527 C CA . GLY A 1 71 ? -9.061 0.263 7.650 1.00 95.56 71 GLY A CA 1
ATOM 528 C C . GLY A 1 71 ? -10.162 -0.206 8.584 1.00 95.56 71 GLY A C 1
ATOM 529 O O . GLY A 1 71 ? -11.221 -0.685 8.172 1.00 95.56 71 GLY A O 1
ATOM 530 N N . TYR A 1 72 ? -9.906 -0.098 9.880 1.00 97.69 72 TYR A N 1
ATOM 531 C CA . TYR A 1 72 ? -10.881 -0.387 10.916 1.00 97.69 72 TYR A CA 1
ATOM 532 C C . TYR A 1 72 ? -11.001 0.796 11.867 1.00 97.69 72 TYR A C 1
ATOM 534 O O . TYR A 1 72 ? -10.046 1.145 12.568 1.00 97.69 72 TYR A O 1
ATOM 542 N N . GLY A 1 73 ? -12.190 1.395 11.923 1.00 97.75 73 GLY A N 1
ATOM 543 C CA . GLY A 1 73 ? -12.475 2.500 12.830 1.00 97.75 73 GLY A CA 1
ATOM 544 C C . GLY A 1 73 ? -12.439 2.021 14.280 1.00 97.75 73 GLY A C 1
ATOM 545 O O . GLY A 1 73 ? -13.343 1.327 14.744 1.00 97.75 73 GLY A O 1
ATOM 546 N N . VAL A 1 74 ? -11.403 2.398 15.027 1.00 97.94 74 VAL A N 1
ATOM 547 C CA . VAL A 1 74 ? -11.245 2.006 16.436 1.00 97.94 74 VAL A CA 1
ATOM 548 C C . VAL A 1 74 ? -11.971 2.999 17.339 1.00 97.94 74 VAL A C 1
ATOM 550 O O . VAL A 1 74 ? -12.706 2.612 18.246 1.00 97.94 74 VAL A O 1
ATOM 553 N N . THR A 1 75 ? -11.792 4.297 17.086 1.00 97.56 75 THR A N 1
ATOM 554 C CA . THR A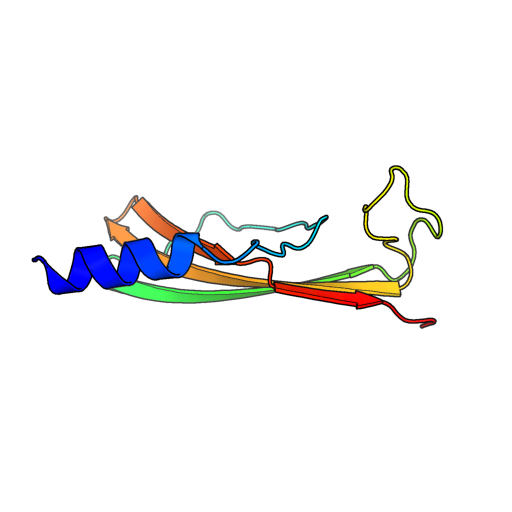 1 75 ? -12.503 5.382 17.774 1.00 97.56 75 THR A CA 1
ATOM 555 C C . THR A 1 75 ? -12.886 6.474 16.779 1.00 97.56 75 THR A C 1
ATOM 557 O O . THR A 1 75 ? -12.493 6.433 15.620 1.00 97.56 75 THR A O 1
ATOM 560 N N . ARG A 1 76 ? -13.622 7.502 17.226 1.00 95.44 76 ARG A N 1
ATOM 561 C CA . ARG A 1 76 ? -14.014 8.633 16.363 1.00 95.44 76 ARG A CA 1
ATOM 562 C C . ARG A 1 76 ? -12.839 9.456 15.816 1.00 95.44 76 ARG A C 1
ATOM 564 O O . ARG A 1 76 ? -13.075 10.345 15.011 1.00 95.44 76 ARG A O 1
ATOM 571 N N . TRP A 1 77 ? -11.621 9.223 16.296 1.00 95.12 77 TRP A N 1
ATOM 572 C CA . TRP A 1 77 ? -10.413 9.949 15.898 1.00 95.12 77 TRP A CA 1
ATOM 573 C C . TRP A 1 77 ? -9.248 9.011 15.549 1.00 95.12 77 TRP A C 1
ATOM 575 O O . TRP A 1 77 ? -8.144 9.488 15.311 1.00 95.12 77 TRP A O 1
ATOM 585 N N . PHE A 1 78 ? -9.466 7.691 15.543 1.00 95.50 78 PHE A N 1
ATOM 586 C CA . PHE A 1 78 ? -8.415 6.711 15.278 1.00 95.50 78 PHE A CA 1
ATOM 587 C C . PHE A 1 78 ? -8.938 5.544 14.444 1.00 95.50 78 PHE A C 1
ATOM 589 O O . PHE A 1 78 ? -9.880 4.857 14.850 1.00 95.50 78 PHE A O 1
ATOM 596 N N . GLU A 1 79 ? -8.261 5.298 13.329 1.00 96.62 79 GLU A N 1
ATOM 597 C CA . GLU A 1 79 ? -8.421 4.138 12.461 1.00 96.62 79 GLU A CA 1
ATOM 598 C C . GLU A 1 79 ? -7.128 3.320 12.465 1.00 96.62 79 GLU A C 1
ATOM 600 O O . GLU A 1 79 ? -6.030 3.874 12.408 1.00 96.62 79 GLU A O 1
ATOM 605 N N . ALA A 1 80 ? -7.260 1.997 12.558 1.00 96.19 80 ALA A N 1
ATOM 606 C CA . ALA A 1 80 ? -6.150 1.076 12.367 1.00 96.19 80 ALA A CA 1
ATOM 607 C C . ALA A 1 80 ? -6.159 0.577 10.920 1.00 96.19 80 ALA A C 1
ATOM 609 O O . ALA A 1 80 ? -7.132 -0.050 10.503 1.00 96.19 80 ALA A O 1
ATOM 610 N N . GLY A 1 81 ? -5.076 0.840 10.190 1.00 93.88 81 GLY A N 1
ATOM 611 C CA . GLY A 1 81 ? -4.896 0.422 8.801 1.00 93.88 81 GLY A CA 1
ATOM 612 C C . GLY A 1 81 ? -3.981 -0.799 8.652 1.00 93.88 81 GLY A C 1
ATOM 613 O O . GLY A 1 81 ? -3.003 -0.949 9.389 1.00 93.88 81 GLY A O 1
ATOM 614 N N . LEU A 1 82 ? -4.277 -1.656 7.676 1.00 92.12 82 LEU A N 1
ATOM 615 C CA . LEU A 1 82 ? -3.383 -2.662 7.113 1.00 92.12 82 LEU A CA 1
ATOM 616 C C . LEU A 1 82 ? -3.199 -2.360 5.628 1.00 92.12 82 LEU A C 1
ATOM 618 O O . LEU A 1 82 ? -4.104 -2.559 4.821 1.00 92.12 82 LEU A O 1
ATOM 622 N N . TYR A 1 83 ? -1.992 -1.934 5.293 1.00 88.62 83 TYR A N 1
ATOM 623 C CA . TYR A 1 83 ? -1.589 -1.566 3.947 1.00 88.62 83 TYR A CA 1
ATOM 624 C C . TYR A 1 83 ? -0.743 -2.682 3.331 1.00 88.62 83 TYR A C 1
ATOM 626 O O . TYR A 1 83 ? 0.244 -3.115 3.938 1.00 88.62 83 TYR A O 1
ATOM 634 N N . LEU A 1 84 ? -1.125 -3.160 2.143 1.00 88.38 84 LEU A N 1
ATOM 635 C CA . LEU A 1 84 ? -0.425 -4.240 1.447 1.00 88.38 84 LEU A CA 1
ATOM 636 C C . LEU A 1 84 ? -0.147 -3.857 -0.013 1.00 88.38 84 LEU A C 1
ATOM 638 O O . LEU A 1 84 ? -1.041 -3.955 -0.849 1.00 88.38 84 LEU A O 1
ATOM 642 N N . PRO A 1 85 ? 1.094 -3.487 -0.364 1.00 85.62 85 PRO A N 1
ATOM 643 C CA . PRO A 1 85 ? 1.443 -3.158 -1.735 1.00 85.62 85 PRO A CA 1
ATOM 644 C C . PRO A 1 85 ? 1.787 -4.438 -2.504 1.00 85.62 85 PRO A C 1
ATOM 646 O O . PRO A 1 85 ? 2.875 -5.007 -2.349 1.00 85.62 85 PRO A O 1
ATOM 649 N N . LEU A 1 86 ? 0.819 -4.940 -3.274 1.00 86.06 86 LEU A N 1
ATOM 650 C CA . LEU A 1 86 ? 0.834 -6.326 -3.746 1.00 86.06 86 LEU A CA 1
ATOM 651 C C . LEU A 1 86 ? 1.211 -6.495 -5.216 1.00 86.06 86 LEU A C 1
ATOM 653 O O . LEU A 1 86 ? 1.682 -7.582 -5.563 1.00 86.06 86 LEU A O 1
ATOM 657 N N . TYR A 1 87 ? 1.004 -5.498 -6.085 1.00 88.62 87 TYR A N 1
ATOM 658 C CA . TYR A 1 87 ? 1.224 -5.712 -7.515 1.00 88.62 87 TYR A CA 1
ATOM 659 C C . TYR A 1 87 ? 1.622 -4.473 -8.318 1.00 88.62 87 TYR A C 1
ATOM 661 O O . TYR A 1 87 ? 1.066 -3.388 -8.184 1.00 88.62 87 TYR A O 1
ATOM 669 N N . SER A 1 88 ? 2.508 -4.724 -9.281 1.00 90.44 88 SER A N 1
ATOM 670 C CA . SER A 1 88 ? 2.794 -3.827 -10.395 1.00 90.44 88 SER A CA 1
ATOM 671 C C . SER A 1 88 ? 2.647 -4.582 -11.708 1.00 90.44 88 SER A C 1
ATOM 673 O O . SER A 1 88 ? 3.159 -5.694 -11.849 1.00 90.44 88 SER A O 1
ATOM 675 N N . VAL A 1 89 ? 1.973 -3.970 -12.675 1.00 91.06 89 VAL A N 1
ATOM 676 C CA . VAL A 1 89 ? 1.838 -4.469 -14.043 1.00 91.06 89 VAL A CA 1
ATOM 677 C C . VAL A 1 89 ? 2.543 -3.487 -14.963 1.00 91.06 89 VAL A C 1
ATOM 679 O O . VAL A 1 89 ? 2.101 -2.354 -15.120 1.00 91.06 89 VAL A O 1
ATOM 682 N N . THR A 1 90 ? 3.651 -3.924 -15.552 1.00 88.12 90 THR A N 1
ATOM 683 C CA . THR A 1 90 ? 4.408 -3.171 -16.560 1.00 88.12 90 THR A CA 1
ATOM 684 C C . THR A 1 90 ? 3.956 -3.599 -17.955 1.00 88.12 90 THR A C 1
ATOM 686 O O . THR A 1 90 ? 3.806 -4.801 -18.192 1.00 88.12 90 THR A O 1
ATOM 689 N N . GLY A 1 91 ? 3.790 -2.665 -18.888 1.00 79.06 91 GLY A N 1
ATOM 690 C CA . GLY A 1 91 ? 3.457 -2.973 -20.281 1.00 79.06 91 GLY A CA 1
ATOM 691 C C . GLY A 1 91 ? 4.079 -1.990 -21.268 1.00 79.06 91 GLY A C 1
ATOM 692 O O . GLY A 1 91 ? 4.693 -1.008 -20.869 1.00 79.06 91 GLY A O 1
ATOM 693 N N . ASP A 1 92 ? 3.897 -2.248 -22.562 1.00 73.75 92 ASP A N 1
ATOM 694 C CA . ASP A 1 92 ? 4.372 -1.358 -23.633 1.00 73.75 92 ASP A CA 1
ATOM 695 C C . ASP A 1 92 ? 3.358 -0.254 -23.993 1.00 73.75 92 ASP A C 1
ATOM 697 O O . ASP A 1 92 ? 3.687 0.642 -24.773 1.00 73.75 92 ASP A O 1
ATOM 701 N N . GLY A 1 93 ? 2.172 -0.258 -23.366 1.00 56.41 93 GLY A N 1
ATOM 702 C CA . GLY A 1 93 ? 1.062 0.670 -23.629 1.00 56.41 93 GLY A CA 1
ATOM 703 C C . GLY A 1 93 ? -0.150 -0.018 -24.236 1.00 56.41 93 GLY A C 1
ATOM 704 O O . GLY A 1 93 ? 0.016 -0.696 -25.273 1.00 56.41 93 GLY A O 1
#